Protein AF-A0A183T0L6-F1 (afdb_monomer_lite)

InterPro domains:
  IPR011990 Tetratricopeptide-like helical domain superfamily [G3DSA:1.25.40.10] (1-143)

Foldseek 3Di:
DLVVQLVVCVVPDDCLDPSNLVSLLVVLLVCLVVVNLVSSVVSLVSSLVSLVPDDDPDPVSVLVSLVSLLSSLLSQLVSCLSVVNNVRSVVSLVSSVVSLVVRDDDPVSNVVSVVSSVVSVVVSVVSNVVVVVVVVVPPPPPPD

Sequence (144 aa):
LLEAALATARRVYAPHHANCINLLADLANVESQLEMPKNARSRLKEAVDLIQSAVVASKSEKQQSDIALFNVYCQWALLEGNQGAFNSAKKYLNEAKLLSAHLPADADGQQRYQKQVADVEATLQRWQDMEAGFQELLVPNEEC

Organism: Schistocephalus solidus (NCBI:txid70667)

pLDDT: mean 91.48, std 9.96, range [44.66, 98.56]

Radius of gyration: 17.78 Å; chains: 1; bounding box: 47×24×64 Å

Secondary structure (DSSP, 8-state):
-HHHHHHHHHHHS-TTSHHHHHHHHHHHHHHHHTT-HHHHHHHHHHHHHHHHTS---SHHHHHHHHHHHHHHHHHHHHHHHTTT-HHHHHHHHHHHHHHHTT----HHHHHHHHHHHHHHHHHHHHHHHHHHHHHHHHS-----

Structure (mmCIF, N/CA/C/O backbone):
data_AF-A0A183T0L6-F1
#
_entry.id   AF-A0A183T0L6-F1
#
loop_
_atom_site.group_PDB
_atom_site.id
_atom_site.type_symbol
_atom_site.label_atom_id
_atom_site.label_alt_id
_atom_site.label_comp_id
_atom_site.label_asym_id
_atom_site.label_entity_id
_atom_site.label_seq_id
_atom_site.pdbx_PDB_ins_code
_atom_site.Cartn_x
_atom_site.Cartn_y
_atom_site.Cartn_z
_atom_site.occupancy
_atom_site.B_iso_or_equiv
_atom_site.auth_seq_id
_atom_site.auth_comp_id
_atom_site.auth_asym_id
_atom_site.auth_atom_id
_atom_site.pdbx_PDB_model_num
ATOM 1 N N . LEU A 1 1 ? -12.112 8.770 -13.124 1.00 84.62 1 LEU A N 1
ATOM 2 C CA . LEU A 1 1 ? -10.847 9.292 -13.701 1.00 84.62 1 LEU A CA 1
ATOM 3 C C . LEU A 1 1 ? -9.698 8.295 -13.538 1.00 84.62 1 LEU A C 1
ATOM 5 O O . LEU A 1 1 ? -9.123 7.924 -14.551 1.00 84.62 1 LEU A O 1
ATOM 9 N N . LEU A 1 2 ? -9.414 7.800 -12.324 1.00 91.81 2 LEU A N 1
ATOM 10 C CA . LEU A 1 2 ? -8.315 6.849 -12.080 1.00 91.81 2 LEU A CA 1
ATOM 11 C C . LEU A 1 2 ? -8.440 5.513 -12.842 1.00 91.81 2 LEU A C 1
ATOM 13 O O . LEU A 1 2 ? -7.460 5.073 -13.426 1.00 91.81 2 LEU A O 1
ATOM 17 N N . GLU A 1 3 ? -9.635 4.921 -12.947 1.00 94.12 3 GLU A N 1
ATOM 18 C CA . GLU A 1 3 ? -9.852 3.702 -13.760 1.00 94.12 3 GLU A CA 1
ATOM 19 C C . GLU A 1 3 ? -9.464 3.900 -15.234 1.00 94.12 3 GLU A C 1
ATOM 21 O O . GLU A 1 3 ? -8.772 3.081 -15.836 1.00 94.12 3 GLU A O 1
ATOM 26 N N . ALA A 1 4 ? -9.866 5.032 -15.822 1.00 95.56 4 ALA A N 1
ATOM 27 C CA . ALA A 1 4 ? -9.526 5.369 -17.201 1.00 95.56 4 ALA A CA 1
ATOM 28 C C . ALA A 1 4 ? -8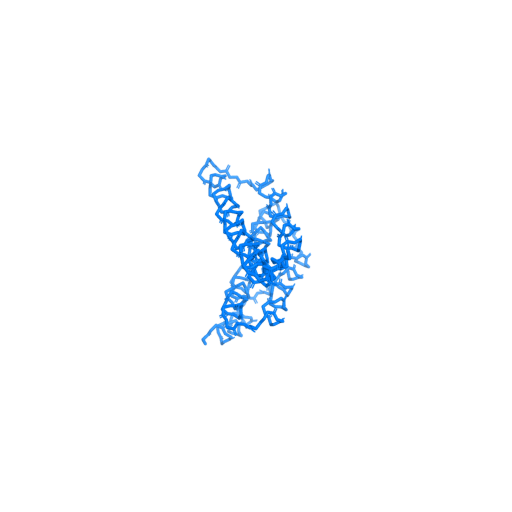.022 5.655 -17.363 1.00 95.56 4 ALA A C 1
ATOM 30 O O . ALA A 1 4 ? -7.427 5.283 -18.378 1.00 95.56 4 ALA A O 1
ATOM 31 N N . ALA A 1 5 ? -7.398 6.276 -16.357 1.00 95.62 5 ALA A N 1
ATOM 32 C CA . ALA A 1 5 ? -5.956 6.495 -16.323 1.00 95.62 5 ALA A CA 1
ATOM 33 C C . ALA A 1 5 ? -5.192 5.166 -16.248 1.00 95.62 5 ALA A C 1
ATOM 35 O O . ALA A 1 5 ? -4.261 4.967 -17.023 1.00 95.62 5 ALA A O 1
ATOM 36 N N . LEU A 1 6 ? -5.625 4.224 -15.403 1.00 96.19 6 LEU A N 1
ATOM 37 C CA . LEU A 1 6 ? -5.030 2.890 -15.300 1.00 96.19 6 LEU A CA 1
ATOM 38 C C . LEU A 1 6 ? -5.185 2.109 -16.608 1.00 96.19 6 LEU A C 1
ATOM 40 O O . LEU A 1 6 ? -4.216 1.534 -17.102 1.00 96.19 6 LEU A O 1
ATOM 44 N N . ALA A 1 7 ? -6.374 2.138 -17.214 1.00 96.69 7 ALA A N 1
ATOM 45 C CA . ALA A 1 7 ? -6.614 1.512 -18.511 1.00 96.69 7 ALA A CA 1
ATOM 46 C C . ALA A 1 7 ? -5.711 2.098 -19.610 1.00 96.69 7 ALA A C 1
ATOM 48 O O . ALA A 1 7 ? -5.208 1.363 -20.457 1.00 96.69 7 ALA A O 1
ATOM 49 N N . THR A 1 8 ? -5.477 3.411 -19.584 1.00 97.00 8 THR A N 1
ATOM 50 C CA . THR A 1 8 ? -4.579 4.088 -20.529 1.00 97.00 8 THR A CA 1
ATOM 51 C C . THR A 1 8 ? -3.121 3.718 -20.264 1.00 97.00 8 THR A C 1
ATOM 53 O O . THR A 1 8 ? -2.418 3.325 -21.190 1.00 97.00 8 THR A O 1
ATOM 56 N N . ALA A 1 9 ? -2.678 3.760 -19.006 1.00 95.88 9 ALA A N 1
ATOM 57 C CA . ALA A 1 9 ? -1.323 3.392 -18.608 1.00 95.88 9 ALA A CA 1
ATOM 58 C C . ALA A 1 9 ? -0.980 1.957 -19.030 1.00 95.88 9 ALA A C 1
ATOM 60 O O . ALA A 1 9 ? 0.080 1.733 -19.603 1.00 95.88 9 ALA A O 1
ATOM 61 N N . ARG A 1 10 ? -1.907 1.006 -18.859 1.00 96.56 10 ARG A N 1
ATOM 62 C CA . ARG A 1 10 ? -1.733 -0.402 -19.264 1.00 96.56 10 ARG A CA 1
ATOM 63 C C . ARG A 1 10 ? -1.609 -0.625 -20.770 1.00 96.56 10 ARG A C 1
ATOM 65 O O . ARG A 1 10 ? -1.148 -1.682 -21.183 1.00 96.56 10 ARG A O 1
ATOM 72 N N . ARG A 1 11 ? -2.026 0.336 -21.598 1.00 96.75 11 ARG A N 1
ATOM 73 C CA . ARG A 1 11 ? -1.819 0.280 -23.057 1.00 96.75 11 ARG A CA 1
ATOM 74 C C . ARG A 1 11 ? -0.427 0.752 -23.468 1.00 96.75 11 ARG A C 1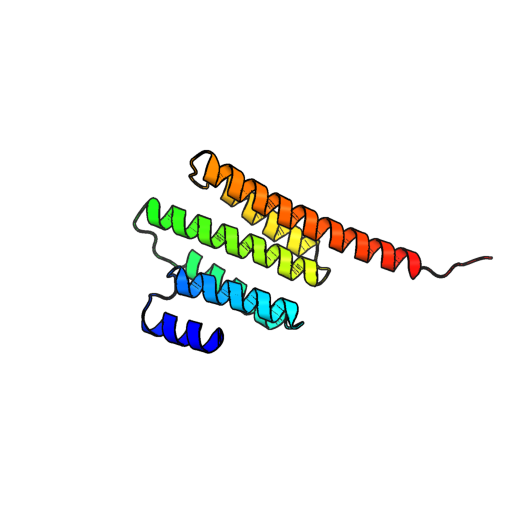
ATOM 76 O O . ARG A 1 11 ? 0.004 0.442 -24.571 1.00 96.75 11 ARG A O 1
ATOM 83 N N . VAL A 1 12 ? 0.236 1.530 -22.614 1.00 96.50 12 VAL A N 1
ATOM 84 C CA . VAL A 1 12 ? 1.509 2.199 -22.918 1.00 96.50 12 VAL A CA 1
ATOM 85 C C . VAL A 1 12 ? 2.677 1.525 -22.205 1.00 96.50 12 VAL A C 1
ATOM 87 O O . VAL A 1 12 ? 3.754 1.385 -22.777 1.00 96.50 12 VAL A O 1
ATOM 90 N N . TYR A 1 13 ? 2.471 1.107 -20.959 1.00 94.38 13 TYR A N 1
ATOM 91 C CA . TYR A 1 13 ? 3.514 0.594 -20.086 1.00 94.38 13 TYR A CA 1
ATOM 92 C C . TYR A 1 13 ? 3.353 -0.897 -19.810 1.00 94.38 13 TYR A C 1
ATOM 94 O O . TYR A 1 13 ? 2.246 -1.439 -19.817 1.00 94.38 13 TYR A O 1
ATOM 102 N N . ALA A 1 14 ? 4.472 -1.546 -19.480 1.00 91.88 14 ALA A N 1
ATOM 103 C CA . ALA A 1 14 ? 4.446 -2.892 -18.930 1.00 91.88 14 ALA A CA 1
ATOM 104 C C . ALA A 1 14 ? 3.613 -2.934 -17.627 1.00 91.88 14 ALA A C 1
ATOM 106 O O . ALA A 1 14 ? 3.587 -1.946 -16.885 1.00 91.88 14 ALA A O 1
ATOM 107 N N . PRO A 1 15 ? 2.965 -4.065 -17.296 1.00 91.44 15 PRO A N 1
ATOM 108 C CA . PRO A 1 15 ? 2.095 -4.157 -16.121 1.00 91.44 15 PRO A CA 1
ATOM 109 C C . PRO A 1 15 ? 2.759 -3.772 -14.788 1.00 91.44 15 PRO A C 1
ATOM 111 O O . PRO A 1 15 ? 2.128 -3.117 -13.965 1.00 91.44 15 PRO A O 1
ATOM 114 N N . HIS A 1 16 ? 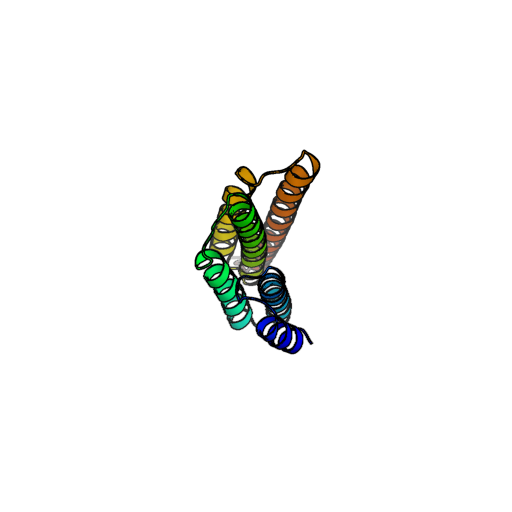4.036 -4.114 -14.596 1.00 91.62 16 HIS A N 1
ATOM 115 C CA . HIS A 1 16 ? 4.810 -3.814 -13.382 1.00 91.62 16 HIS A CA 1
ATOM 116 C C . HIS A 1 16 ? 5.413 -2.398 -13.363 1.00 91.62 16 HIS A C 1
ATOM 118 O O . HIS A 1 16 ? 6.122 -2.034 -12.428 1.00 91.62 16 HIS A O 1
ATOM 124 N N . HIS A 1 17 ? 5.173 -1.589 -14.398 1.00 92.38 17 HIS A N 1
ATOM 125 C CA . HIS A 1 17 ? 5.702 -0.233 -14.462 1.00 92.38 17 HIS A CA 1
ATOM 126 C C . HIS A 1 17 ? 5.146 0.626 -13.317 1.00 92.38 17 HIS A C 1
ATOM 128 O O . HIS A 1 17 ? 3.956 0.557 -13.004 1.00 92.38 17 HIS A O 1
ATOM 134 N N . ALA A 1 18 ? 5.982 1.502 -12.749 1.00 91.62 18 ALA A N 1
ATOM 135 C CA . ALA A 1 18 ? 5.649 2.308 -11.571 1.00 91.62 18 ALA A CA 1
ATOM 136 C C . ALA A 1 18 ? 4.312 3.063 -11.697 1.00 91.62 18 ALA A C 1
ATOM 138 O O . ALA A 1 18 ? 3.527 3.086 -10.758 1.00 91.62 18 ALA A O 1
ATOM 139 N N . ASN A 1 19 ? 3.999 3.614 -12.876 1.00 93.88 19 ASN A N 1
ATOM 140 C CA . ASN A 1 19 ? 2.712 4.283 -13.120 1.00 93.88 19 ASN A CA 1
ATOM 141 C C . ASN A 1 19 ? 1.497 3.359 -12.927 1.00 93.88 19 ASN A C 1
ATOM 143 O O . ASN A 1 19 ? 0.496 3.788 -12.362 1.00 93.88 19 ASN A O 1
ATOM 147 N N . CYS A 1 20 ? 1.569 2.103 -13.376 1.00 96.50 20 CYS A N 1
ATOM 148 C CA . CYS A 1 20 ? 0.488 1.132 -13.198 1.00 96.50 20 CYS A CA 1
ATOM 149 C C . CYS A 1 20 ? 0.305 0.786 -11.716 1.00 96.50 20 CYS A C 1
ATOM 151 O O . CYS A 1 20 ? -0.824 0.748 -11.231 1.00 96.50 20 CYS A O 1
ATOM 153 N N . ILE A 1 21 ? 1.415 0.584 -11.004 1.00 97.50 21 ILE A N 1
ATOM 154 C CA . ILE A 1 21 ? 1.421 0.277 -9.571 1.00 97.50 21 ILE A CA 1
ATOM 155 C C . ILE A 1 21 ? 0.862 1.443 -8.750 1.00 97.50 21 ILE A C 1
ATOM 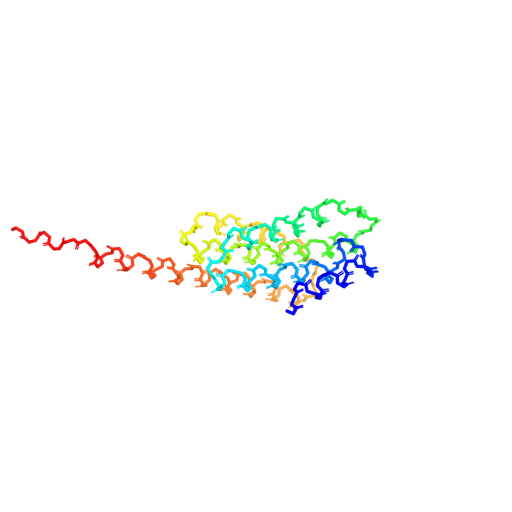157 O O . ILE A 1 21 ? -0.028 1.237 -7.931 1.00 97.50 21 ILE A O 1
ATOM 161 N N . ASN A 1 22 ? 1.322 2.668 -9.010 1.00 95.00 22 ASN A N 1
ATOM 162 C CA . ASN A 1 22 ? 0.850 3.860 -8.305 1.00 95.00 22 ASN A CA 1
ATOM 163 C C . ASN A 1 22 ? -0.648 4.092 -8.533 1.00 95.00 22 ASN A C 1
ATOM 165 O O . ASN A 1 22 ? -1.370 4.371 -7.587 1.00 95.00 22 ASN A O 1
ATOM 169 N N . LEU A 1 23 ? -1.144 3.893 -9.758 1.00 97.19 23 LEU A N 1
ATOM 170 C CA . LEU A 1 23 ? -2.573 4.032 -10.049 1.00 97.19 23 LEU A CA 1
ATOM 171 C C . LEU A 1 23 ? -3.434 2.967 -9.352 1.00 97.19 23 LEU A C 1
ATOM 173 O O . LEU A 1 23 ? -4.559 3.266 -8.959 1.00 97.19 23 LEU A O 1
ATOM 177 N N . LEU A 1 24 ? -2.928 1.740 -9.181 1.00 98.25 24 LEU A N 1
ATOM 178 C CA . LEU A 1 24 ? -3.603 0.708 -8.383 1.00 98.25 24 LEU A CA 1
ATOM 179 C C . LEU A 1 24 ? -3.666 1.092 -6.902 1.00 98.25 24 LEU A C 1
ATOM 181 O O . LEU A 1 24 ? -4.716 0.963 -6.279 1.00 98.25 24 LEU A O 1
ATOM 185 N N . ALA A 1 25 ? -2.557 1.592 -6.365 1.00 96.25 25 ALA A N 1
ATOM 186 C CA . ALA A 1 25 ? -2.454 2.133 -5.015 1.00 96.25 25 ALA A CA 1
ATOM 187 C C . ALA A 1 25 ? -3.434 3.305 -4.780 1.00 96.25 25 ALA A C 1
ATOM 189 O O . ALA A 1 25 ? -4.203 3.310 -3.818 1.00 96.25 25 ALA A O 1
ATOM 190 N N . ASP A 1 26 ? -3.483 4.263 -5.707 1.00 96.38 26 ASP A N 1
ATOM 191 C CA . ASP A 1 26 ? -4.394 5.408 -5.639 1.00 96.38 26 ASP A CA 1
ATOM 192 C C . ASP A 1 26 ? -5.866 4.977 -5.712 1.00 96.38 26 ASP A C 1
ATOM 194 O O . ASP A 1 26 ? -6.694 5.472 -4.944 1.00 96.38 26 ASP A O 1
ATOM 198 N N . LEU A 1 27 ? -6.198 4.027 -6.598 1.00 97.56 27 LEU A N 1
ATOM 199 C CA . LEU A 1 27 ? -7.535 3.431 -6.656 1.00 97.56 27 LEU A CA 1
ATOM 200 C C . LEU A 1 27 ? -7.898 2.762 -5.334 1.00 97.56 27 LEU A C 1
ATOM 202 O O . LEU A 1 27 ? -8.984 3.015 -4.821 1.00 97.56 27 LEU A O 1
ATOM 206 N N . ALA A 1 28 ? -6.989 1.978 -4.753 1.00 97.69 28 ALA A N 1
ATOM 207 C CA . ALA A 1 28 ? -7.232 1.311 -3.481 1.00 97.69 28 ALA A CA 1
ATOM 208 C C . ALA A 1 28 ? -7.519 2.301 -2.348 1.00 97.69 28 ALA A C 1
ATOM 210 O O . ALA A 1 28 ? -8.425 2.082 -1.546 1.00 97.69 28 ALA A O 1
ATOM 211 N N . ASN A 1 29 ? -6.772 3.404 -2.290 1.00 94.31 29 ASN A N 1
ATOM 212 C CA . ASN A 1 29 ? -6.991 4.450 -1.298 1.00 94.31 29 ASN A CA 1
ATOM 213 C C . ASN A 1 29 ? -8.376 5.101 -1.455 1.00 94.31 29 ASN A C 1
ATOM 215 O O . ASN A 1 29 ? -9.106 5.248 -0.475 1.00 94.31 29 ASN A O 1
ATOM 219 N N . VAL A 1 30 ? -8.768 5.445 -2.687 1.00 95.81 30 VAL A N 1
ATOM 220 C CA . VAL A 1 30 ? -10.100 6.006 -2.964 1.00 95.81 30 VAL A CA 1
ATOM 221 C C . VAL A 1 30 ? -11.200 5.000 -2.620 1.00 95.81 30 VAL A C 1
ATOM 223 O O . VAL A 1 30 ? -12.153 5.346 -1.930 1.00 95.81 30 VAL A O 1
ATOM 226 N N . GLU A 1 31 ? -11.060 3.745 -3.040 1.00 96.81 31 GLU A N 1
ATOM 227 C CA . GLU A 1 31 ? -12.018 2.677 -2.741 1.00 96.81 31 GLU A CA 1
ATOM 228 C C . GLU A 1 31 ? -12.128 2.408 -1.231 1.00 96.81 31 GLU A C 1
ATOM 230 O O . GLU A 1 31 ? -13.226 2.163 -0.738 1.00 96.81 31 GLU A O 1
ATOM 235 N N . SER A 1 32 ? -11.034 2.521 -0.470 1.00 94.00 32 SER A N 1
ATOM 236 C CA . SER A 1 32 ? -11.057 2.435 0.998 1.00 94.00 32 SER A CA 1
ATOM 237 C C . SER A 1 32 ? -11.902 3.543 1.627 1.00 94.00 32 SER A C 1
ATOM 239 O O . SER A 1 32 ? -12.687 3.278 2.534 1.00 94.00 32 SER A O 1
ATOM 241 N N . GLN A 1 33 ? -11.752 4.782 1.150 1.00 91.50 33 GLN A N 1
ATOM 242 C CA . GLN A 1 33 ? -12.500 5.943 1.654 1.00 91.50 33 GLN A CA 1
ATOM 243 C C . GLN A 1 33 ? -13.984 5.903 1.272 1.00 91.50 33 GLN A C 1
ATOM 245 O O . GLN A 1 33 ? -14.811 6.491 1.958 1.00 91.50 33 GLN A O 1
ATOM 250 N N . LEU A 1 34 ? -14.320 5.200 0.190 1.00 94.31 34 LEU A N 1
ATOM 251 C CA . LEU A 1 34 ? -15.694 4.968 -0.256 1.00 94.31 34 LEU A CA 1
ATOM 252 C C . LEU A 1 34 ? -16.327 3.713 0.370 1.00 94.31 34 LEU A C 1
ATOM 254 O O . LEU A 1 34 ? -17.340 3.235 -0.131 1.00 94.31 34 LEU A O 1
ATOM 258 N N . GLU A 1 35 ? -15.722 3.150 1.421 1.00 94.12 35 GLU A N 1
ATOM 259 C CA . GLU A 1 35 ? -16.191 1.931 2.095 1.00 94.12 35 GLU A CA 1
ATOM 260 C C . GLU A 1 35 ? -16.327 0.724 1.146 1.00 94.12 35 GLU A C 1
ATOM 262 O O . GLU A 1 35 ? -17.189 -0.144 1.296 1.00 94.12 35 GLU A O 1
ATOM 267 N N . MET A 1 36 ? -15.416 0.623 0.171 1.00 97.06 36 MET A N 1
ATOM 268 C CA . MET A 1 36 ? -15.304 -0.495 -0.772 1.00 97.06 36 MET A CA 1
ATOM 269 C C . MET A 1 36 ? -14.043 -1.339 -0.501 1.00 97.06 36 MET A C 1
ATOM 271 O O . MET A 1 36 ? -13.213 -1.543 -1.394 1.00 97.06 36 MET A O 1
ATOM 275 N N . PRO A 1 37 ? -13.873 -1.905 0.709 1.00 95.88 37 PRO A N 1
ATOM 276 C CA . PRO A 1 37 ? -12.626 -2.548 1.129 1.00 95.88 37 PRO A CA 1
ATOM 277 C C . PRO A 1 37 ? -12.281 -3.794 0.306 1.00 95.88 37 PRO A C 1
ATOM 279 O O . PRO A 1 37 ? -11.117 -4.163 0.187 1.00 95.88 37 PRO A O 1
ATOM 282 N N . LYS A 1 38 ? -13.278 -4.468 -0.282 1.00 97.50 38 LYS A N 1
ATOM 283 C CA . LYS A 1 38 ? -13.047 -5.622 -1.165 1.00 97.50 38 LYS A CA 1
ATOM 284 C C . LYS A 1 38 ? -12.331 -5.210 -2.450 1.00 97.50 38 LYS A C 1
ATOM 286 O O . LYS A 1 38 ? -11.391 -5.890 -2.855 1.00 97.50 38 LYS A O 1
ATOM 291 N N . ASN A 1 39 ? -12.747 -4.095 -3.047 1.00 97.81 39 ASN A N 1
ATOM 292 C CA . ASN A 1 39 ? -12.112 -3.570 -4.248 1.00 97.81 39 ASN A CA 1
ATOM 293 C C . ASN A 1 39 ? -10.700 -3.092 -3.912 1.00 97.81 39 ASN A C 1
ATOM 295 O O . ASN A 1 39 ? -9.751 -3.571 -4.528 1.00 97.81 39 ASN A O 1
ATOM 299 N N . ALA A 1 40 ? -10.554 -2.313 -2.834 1.00 98.12 40 ALA A N 1
ATOM 300 C CA . ALA A 1 40 ? -9.256 -1.812 -2.399 1.00 98.12 40 ALA A CA 1
ATOM 301 C C . ALA A 1 40 ? -8.243 -2.946 -2.164 1.00 98.12 40 ALA A C 1
ATOM 303 O O . ALA A 1 40 ? -7.124 -2.904 -2.679 1.00 98.12 40 ALA A O 1
ATOM 304 N N . ARG A 1 41 ? -8.652 -4.024 -1.477 1.00 98.38 41 ARG A N 1
ATOM 305 C CA . ARG A 1 41 ? -7.812 -5.222 -1.297 1.00 98.38 41 ARG A CA 1
ATOM 306 C C . ARG A 1 41 ? -7.451 -5.875 -2.627 1.00 98.38 41 ARG A C 1
ATOM 308 O O . ARG A 1 41 ? -6.313 -6.298 -2.799 1.00 98.38 41 ARG A O 1
ATOM 315 N N . SER A 1 42 ? -8.394 -5.959 -3.567 1.00 98.50 42 SER A N 1
ATOM 316 C CA . SER A 1 42 ? -8.127 -6.504 -4.901 1.00 98.50 42 SER A CA 1
ATOM 317 C C . SER A 1 42 ? -7.085 -5.674 -5.651 1.00 98.50 42 SER A C 1
ATOM 319 O O . SER A 1 42 ? -6.206 -6.252 -6.287 1.00 98.50 42 SER A O 1
ATOM 321 N N . ARG A 1 43 ? -7.147 -4.340 -5.557 1.00 98.12 43 ARG A N 1
ATOM 322 C CA . ARG A 1 43 ? -6.184 -3.433 -6.198 1.00 98.12 43 ARG A CA 1
ATOM 323 C C . ARG A 1 43 ? -4.787 -3.560 -5.602 1.00 98.12 43 ARG A C 1
ATOM 325 O O . ARG A 1 43 ? -3.822 -3.699 -6.350 1.00 98.12 43 ARG A O 1
ATOM 332 N N . LEU A 1 44 ? -4.675 -3.571 -4.273 1.00 98.50 44 LEU A N 1
ATOM 333 C CA . LEU A 1 44 ? -3.381 -3.741 -3.605 1.00 98.50 44 LEU A CA 1
ATOM 334 C C . LEU A 1 44 ? -2.797 -5.132 -3.857 1.00 98.50 44 LEU A C 1
ATOM 336 O O . LEU A 1 44 ? -1.600 -5.253 -4.106 1.00 98.50 44 LEU A O 1
ATOM 340 N N . LYS A 1 45 ? -3.637 -6.176 -3.867 1.00 98.56 45 LYS A N 1
ATOM 341 C CA . LYS A 1 45 ? -3.206 -7.529 -4.228 1.00 98.56 45 LYS A CA 1
ATOM 342 C C . LYS A 1 45 ? -2.637 -7.574 -5.641 1.00 98.56 45 LYS A C 1
ATOM 344 O O . LYS A 1 45 ? -1.550 -8.107 -5.835 1.00 98.56 45 LYS A O 1
ATOM 349 N N . GLU A 1 46 ? -3.352 -6.998 -6.601 1.00 98.31 46 GLU A N 1
ATOM 350 C CA . GLU A 1 46 ? -2.893 -6.917 -7.985 1.00 98.31 46 GLU A CA 1
ATOM 351 C C . GLU A 1 46 ? -1.551 -6.176 -8.078 1.00 98.31 46 GLU A C 1
ATOM 353 O O . GLU A 1 46 ? -0.642 -6.646 -8.757 1.00 98.31 46 GLU A O 1
ATOM 358 N N . ALA A 1 47 ? -1.382 -5.069 -7.348 1.00 98.12 47 ALA A N 1
ATOM 359 C CA . ALA A 1 47 ? -0.118 -4.338 -7.309 1.00 98.12 47 ALA A CA 1
ATOM 360 C C . ALA A 1 47 ? 1.039 -5.201 -6.772 1.00 98.12 47 ALA A C 1
ATOM 362 O O . ALA A 1 47 ? 2.096 -5.253 -7.398 1.00 98.12 47 ALA A O 1
ATOM 363 N N . VAL A 1 48 ? 0.838 -5.916 -5.658 1.00 97.94 48 VAL A N 1
ATOM 364 C CA . VAL A 1 48 ? 1.853 -6.826 -5.095 1.00 97.94 48 VAL A CA 1
ATOM 365 C C . VAL A 1 48 ? 2.204 -7.941 -6.080 1.00 97.94 48 VAL A C 1
ATOM 367 O O . VAL A 1 48 ? 3.385 -8.154 -6.350 1.00 97.94 48 VAL A O 1
ATOM 370 N N . ASP A 1 49 ? 1.200 -8.610 -6.654 1.00 97.81 49 ASP A N 1
ATOM 371 C CA . ASP A 1 49 ? 1.405 -9.723 -7.586 1.00 97.81 49 ASP A CA 1
ATOM 372 C C . ASP A 1 49 ? 2.184 -9.259 -8.838 1.00 97.81 49 ASP A C 1
ATOM 374 O O . ASP A 1 49 ? 3.083 -9.954 -9.319 1.00 97.81 49 ASP A O 1
ATOM 378 N N . LEU A 1 50 ? 1.898 -8.055 -9.348 1.00 96.94 50 LEU A N 1
ATOM 379 C CA . LEU A 1 50 ? 2.611 -7.461 -10.484 1.00 96.94 50 LEU A CA 1
ATOM 380 C C . LEU A 1 50 ? 4.070 -7.125 -10.162 1.00 96.94 50 LEU A C 1
ATOM 382 O O . LEU A 1 50 ? 4.938 -7.363 -11.000 1.00 96.94 50 LEU A O 1
ATOM 386 N N . ILE A 1 51 ? 4.353 -6.592 -8.971 1.00 95.88 51 ILE A N 1
ATOM 387 C CA . ILE A 1 51 ? 5.733 -6.283 -8.575 1.00 95.88 51 ILE A CA 1
ATOM 388 C C . ILE A 1 51 ? 6.530 -7.576 -8.367 1.00 95.88 51 ILE A C 1
ATOM 390 O O . ILE A 1 51 ? 7.650 -7.698 -8.852 1.00 95.88 51 ILE A O 1
ATOM 394 N N . GLN A 1 52 ? 5.949 -8.565 -7.684 1.00 93.94 52 GLN A N 1
ATOM 395 C CA . GLN A 1 52 ? 6.629 -9.825 -7.367 1.00 93.94 52 GLN A CA 1
ATOM 396 C C . GLN A 1 52 ? 6.858 -10.718 -8.592 1.00 93.94 52 GLN A C 1
ATOM 398 O O . GLN A 1 52 ? 7.817 -11.486 -8.618 1.00 93.94 52 GLN A O 1
ATOM 403 N N . SER A 1 53 ? 5.993 -10.629 -9.605 1.00 92.00 53 SER A N 1
ATOM 404 C CA . SER A 1 53 ? 6.144 -11.378 -10.860 1.00 92.00 53 SER A CA 1
ATOM 405 C C . SER A 1 53 ? 7.074 -10.705 -11.876 1.00 92.00 53 SER A C 1
ATOM 407 O O . SER A 1 53 ? 7.376 -11.303 -12.912 1.00 92.00 53 SER A O 1
ATOM 409 N N . ALA A 1 54 ? 7.543 -9.482 -11.608 1.00 90.56 54 ALA A N 1
ATOM 410 C CA . ALA A 1 54 ? 8.454 -8.782 -12.499 1.00 90.56 54 ALA A CA 1
ATOM 411 C C . ALA A 1 54 ? 9.819 -9.487 -12.566 1.00 90.56 54 ALA A C 1
ATOM 413 O O . ALA A 1 54 ? 10.419 -9.840 -11.549 1.00 90.56 54 ALA A O 1
ATOM 414 N N . VAL A 1 55 ? 10.342 -9.666 -13.781 1.00 83.38 55 VAL A N 1
ATOM 415 C CA . VAL A 1 55 ? 11.706 -10.170 -13.975 1.00 83.38 55 VAL A CA 1
ATOM 416 C C . VAL A 1 55 ? 12.681 -9.048 -13.641 1.00 83.38 55 VAL A C 1
ATOM 418 O O . VAL A 1 55 ? 12.768 -8.054 -14.355 1.00 83.38 55 VAL A O 1
ATOM 421 N N . VAL A 1 56 ? 13.423 -9.220 -12.553 1.00 83.06 56 VAL A N 1
ATOM 422 C CA . VAL A 1 56 ? 14.420 -8.254 -12.091 1.00 83.06 56 VAL A CA 1
ATOM 423 C C . VAL A 1 56 ? 15.766 -8.569 -12.741 1.00 83.06 56 VAL A C 1
ATOM 425 O O . VAL A 1 56 ? 16.413 -9.555 -12.385 1.00 83.06 56 VAL A O 1
ATOM 428 N N . ALA A 1 57 ? 16.198 -7.741 -13.695 1.00 83.25 57 ALA A N 1
ATOM 429 C CA . ALA A 1 57 ? 17.451 -7.943 -14.427 1.00 83.25 57 ALA A CA 1
ATOM 430 C C . ALA A 1 57 ? 18.653 -7.239 -13.770 1.00 83.25 57 ALA A C 1
ATOM 432 O O . ALA A 1 57 ? 19.806 -7.560 -14.062 1.00 83.25 57 ALA A O 1
ATOM 433 N N . SER A 1 58 ? 18.403 -6.294 -12.858 1.00 88.94 58 SER A N 1
ATOM 434 C CA . SER A 1 58 ? 19.434 -5.473 -12.225 1.00 88.94 58 SER A CA 1
ATOM 435 C C . SER A 1 58 ? 19.153 -5.163 -10.750 1.00 88.94 58 SER A C 1
ATOM 437 O O . SER A 1 58 ? 18.021 -5.205 -10.267 1.00 88.94 58 SER A O 1
ATOM 439 N N . LYS A 1 59 ? 20.206 -4.773 -10.016 1.00 86.50 59 LYS A N 1
ATOM 440 C CA . LYS A 1 59 ? 20.079 -4.288 -8.628 1.00 86.50 59 LYS A CA 1
ATOM 441 C C . LYS A 1 59 ? 19.193 -3.040 -8.521 1.00 86.50 59 LYS A C 1
ATOM 443 O O . LYS A 1 59 ? 18.495 -2.887 -7.527 1.00 86.50 59 LYS A O 1
ATOM 448 N N . SER A 1 60 ? 19.222 -2.167 -9.531 1.00 86.50 60 SER A N 1
ATOM 449 C CA . SER A 1 60 ? 18.424 -0.935 -9.546 1.00 86.50 60 SER A CA 1
ATOM 450 C C . SER A 1 60 ? 16.932 -1.228 -9.723 1.00 86.50 60 SER A C 1
ATOM 452 O O . SER A 1 60 ? 16.116 -0.675 -8.992 1.00 86.50 60 SER A O 1
ATOM 454 N N . GLU A 1 61 ? 16.567 -2.157 -10.609 1.00 87.56 61 GLU A N 1
ATOM 455 C CA . GLU A 1 61 ? 15.171 -2.599 -10.761 1.00 87.56 61 GLU A CA 1
ATOM 456 C C . GLU A 1 61 ? 14.666 -3.320 -9.511 1.00 87.56 61 GLU A C 1
ATOM 458 O O . GLU A 1 61 ? 13.516 -3.131 -9.108 1.00 87.56 61 GLU A O 1
ATOM 463 N N . LYS A 1 62 ? 15.537 -4.096 -8.848 1.00 88.88 62 LYS A N 1
ATOM 464 C CA . LYS A 1 62 ? 15.212 -4.707 -7.555 1.00 88.88 62 LYS A CA 1
ATOM 465 C C . LYS A 1 62 ? 14.852 -3.637 -6.531 1.00 88.88 62 LYS A C 1
ATOM 467 O O . LYS A 1 62 ? 13.799 -3.702 -5.914 1.00 88.88 62 LYS A O 1
ATOM 472 N N . GLN A 1 63 ? 15.702 -2.622 -6.412 1.00 88.88 63 GLN A N 1
ATOM 473 C CA . GLN A 1 63 ? 15.480 -1.507 -5.504 1.00 88.88 63 GLN A CA 1
ATOM 474 C C . GLN A 1 63 ? 14.168 -0.774 -5.809 1.00 88.88 63 GLN A C 1
ATOM 476 O O . GLN A 1 63 ? 13.419 -0.463 -4.891 1.00 88.88 63 GLN A O 1
ATOM 481 N N . GLN A 1 64 ? 13.862 -0.501 -7.079 1.00 88.56 64 GLN A N 1
ATOM 482 C CA . GLN A 1 64 ? 12.595 0.134 -7.456 1.00 88.56 64 GLN A CA 1
ATOM 483 C C . GLN A 1 64 ? 11.385 -0.728 -7.073 1.00 88.56 64 GLN A C 1
ATOM 485 O O . GLN A 1 64 ? 10.385 -0.199 -6.589 1.00 88.56 64 GLN A O 1
ATOM 490 N N . SER A 1 65 ? 11.500 -2.046 -7.238 1.00 91.88 65 SER A N 1
ATOM 491 C CA . SER A 1 65 ? 10.476 -3.012 -6.830 1.00 91.88 65 SER A CA 1
ATOM 492 C C . SER A 1 65 ? 10.290 -3.030 -5.309 1.00 91.88 65 SER A C 1
ATOM 494 O O . SER A 1 65 ? 9.159 -2.976 -4.834 1.00 91.88 65 SER A O 1
ATOM 496 N N . ASP A 1 66 ? 11.383 -3.010 -4.541 1.00 92.38 66 ASP A N 1
ATOM 497 C CA . ASP A 1 66 ? 11.346 -2.962 -3.075 1.00 92.38 66 ASP A CA 1
ATOM 498 C C . ASP A 1 66 ? 10.713 -1.647 -2.574 1.00 92.38 66 ASP A C 1
ATOM 500 O O . ASP A 1 66 ? 9.889 -1.666 -1.658 1.00 92.38 66 ASP A O 1
ATOM 504 N N . ILE A 1 67 ? 11.019 -0.505 -3.210 1.00 92.56 67 ILE A N 1
ATOM 505 C CA . ILE A 1 67 ? 10.387 0.796 -2.909 1.00 92.56 67 ILE A CA 1
ATOM 506 C C . ILE A 1 67 ? 8.885 0.751 -3.220 1.00 92.56 67 ILE A C 1
ATOM 508 O O . ILE A 1 67 ? 8.067 1.261 -2.449 1.00 92.56 67 ILE A O 1
ATOM 512 N N . ALA A 1 68 ? 8.500 0.155 -4.349 1.00 93.69 68 ALA A N 1
ATOM 513 C CA . ALA A 1 68 ? 7.100 0.017 -4.729 1.00 93.69 68 ALA A CA 1
ATOM 514 C C . ALA A 1 68 ? 6.333 -0.867 -3.731 1.00 93.69 68 ALA A C 1
ATOM 516 O O . ALA A 1 68 ? 5.279 -0.456 -3.243 1.00 93.69 68 ALA A O 1
ATOM 517 N N . LEU A 1 69 ? 6.888 -2.026 -3.357 1.00 95.81 69 LEU A N 1
ATOM 518 C CA . LEU A 1 69 ? 6.299 -2.916 -2.351 1.00 95.81 69 LEU A CA 1
ATOM 519 C C . LEU A 1 69 ? 6.170 -2.232 -0.990 1.00 95.81 69 LEU A C 1
ATOM 521 O O . LEU A 1 69 ? 5.124 -2.339 -0.355 1.00 95.81 69 LEU A O 1
ATOM 525 N N . PHE A 1 70 ? 7.189 -1.480 -0.568 1.00 96.44 70 PHE A N 1
ATOM 526 C CA . PHE A 1 70 ? 7.151 -0.706 0.671 1.00 96.44 70 PHE A CA 1
ATOM 527 C C . PHE A 1 70 ? 5.941 0.241 0.715 1.00 96.44 70 PHE A C 1
ATOM 529 O O . PHE A 1 70 ? 5.195 0.262 1.699 1.00 96.44 70 PHE A O 1
ATOM 536 N N . ASN A 1 71 ? 5.711 0.989 -0.368 1.00 95.50 71 ASN A N 1
ATOM 537 C CA . ASN A 1 71 ? 4.588 1.921 -0.455 1.00 95.50 71 ASN A CA 1
ATOM 538 C C . ASN A 1 71 ? 3.239 1.192 -0.451 1.00 95.50 71 ASN A C 1
ATOM 540 O O . ASN A 1 71 ? 2.327 1.599 0.271 1.00 95.50 71 ASN A O 1
ATOM 544 N N . VAL A 1 72 ? 3.125 0.098 -1.209 1.00 97.94 72 VAL A N 1
ATOM 545 C CA . VAL A 1 72 ? 1.904 -0.718 -1.265 1.00 97.94 72 VAL A CA 1
ATOM 546 C C . VAL A 1 72 ? 1.579 -1.310 0.109 1.00 97.94 72 VAL A C 1
ATOM 548 O O . VAL A 1 72 ? 0.426 -1.261 0.529 1.00 97.94 72 VAL A O 1
ATOM 551 N N . TYR A 1 73 ? 2.570 -1.793 0.862 1.00 98.38 73 TYR A N 1
ATOM 552 C CA . TYR A 1 73 ? 2.344 -2.318 2.210 1.00 98.38 73 TYR A CA 1
ATOM 553 C C . TYR A 1 73 ? 1.970 -1.246 3.236 1.00 98.38 73 TYR A C 1
ATOM 555 O O . TYR A 1 73 ? 1.109 -1.505 4.077 1.00 98.38 73 TYR A O 1
ATOM 563 N N . CYS A 1 74 ? 2.528 -0.034 3.145 1.00 98.06 74 CYS A N 1
ATOM 564 C CA . CYS A 1 74 ? 2.061 1.091 3.963 1.00 98.06 74 CYS A CA 1
ATOM 565 C C . CYS A 1 74 ? 0.568 1.372 3.726 1.00 98.06 74 CYS A C 1
ATOM 567 O O . CYS A 1 74 ? -0.195 1.542 4.676 1.00 98.06 74 CYS A O 1
ATOM 569 N N . GLN A 1 75 ? 0.136 1.383 2.463 1.00 97.81 75 GLN A N 1
ATOM 570 C CA . GLN A 1 75 ? -1.271 1.594 2.122 1.00 97.81 75 GLN A CA 1
ATOM 571 C C . GLN A 1 75 ? -2.159 0.421 2.534 1.00 97.81 75 GLN A C 1
ATOM 573 O O . GLN A 1 75 ? -3.274 0.636 3.002 1.00 97.81 75 GLN A O 1
ATOM 578 N N . TRP A 1 76 ? -1.665 -0.812 2.421 1.00 98.44 76 TRP A N 1
ATOM 579 C CA . TRP A 1 76 ? -2.395 -1.989 2.881 1.00 98.44 76 TRP A CA 1
ATOM 580 C C . TRP A 1 76 ? -2.617 -1.950 4.391 1.00 98.44 76 TRP A C 1
ATOM 582 O O . TRP A 1 76 ? -3.721 -2.215 4.862 1.00 98.44 76 TRP A O 1
ATOM 592 N N . ALA A 1 77 ? -1.600 -1.546 5.153 1.00 98.44 77 ALA A N 1
ATOM 593 C CA . ALA A 1 77 ? -1.735 -1.366 6.589 1.00 98.44 77 ALA A CA 1
ATOM 594 C C . ALA A 1 77 ? -2.863 -0.376 6.926 1.00 98.44 77 ALA A C 1
ATOM 596 O O . ALA A 1 77 ? -3.736 -0.694 7.732 1.00 98.44 77 ALA A O 1
ATOM 597 N N . LEU A 1 78 ? -2.895 0.779 6.252 1.00 97.88 78 LEU A N 1
ATOM 598 C CA . LEU A 1 78 ? -3.956 1.774 6.425 1.00 97.88 78 LEU A CA 1
ATOM 599 C C . LEU A 1 78 ? -5.339 1.239 6.030 1.00 97.88 78 LEU A C 1
ATOM 601 O O . LEU A 1 78 ? -6.297 1.454 6.766 1.00 97.88 78 LEU A O 1
ATOM 605 N N . LEU A 1 79 ? -5.448 0.510 4.916 1.00 97.88 79 LEU A N 1
ATOM 606 C CA . LEU A 1 79 ? -6.708 -0.100 4.485 1.00 97.88 79 LEU A CA 1
ATOM 607 C C . LEU A 1 79 ? -7.274 -1.036 5.557 1.00 97.88 79 LEU A C 1
ATOM 609 O O . LEU A 1 79 ? -8.450 -0.948 5.891 1.00 97.88 79 LEU A O 1
ATOM 613 N N . GLU A 1 80 ? -6.457 -1.935 6.102 1.00 97.69 80 GLU A N 1
ATOM 614 C CA . GLU A 1 80 ? -6.927 -2.892 7.109 1.00 97.69 80 GLU A CA 1
ATOM 615 C C . GLU A 1 80 ? -7.231 -2.199 8.442 1.00 97.69 80 GLU A C 1
ATOM 617 O O . GLU A 1 80 ? -8.214 -2.541 9.096 1.00 97.69 80 GLU A O 1
ATOM 622 N N . GLY A 1 81 ? -6.444 -1.185 8.818 1.00 96.31 81 GLY A N 1
ATOM 623 C CA . GLY A 1 81 ? -6.706 -0.364 10.001 1.00 96.31 81 GLY A CA 1
ATOM 624 C C . GLY A 1 81 ? -8.034 0.383 9.914 1.00 96.31 81 GLY A C 1
ATOM 625 O O . GLY A 1 81 ? -8.809 0.366 10.863 1.00 96.31 81 GLY A O 1
ATOM 626 N N . ASN A 1 82 ? -8.350 0.939 8.744 1.00 94.19 82 ASN A N 1
ATOM 627 C CA . ASN A 1 82 ? -9.631 1.592 8.466 1.00 94.19 82 ASN A CA 1
ATOM 628 C C . ASN A 1 82 ? -10.833 0.624 8.520 1.00 94.19 82 ASN A C 1
ATOM 630 O O . ASN A 1 82 ? -11.979 1.042 8.417 1.00 94.19 82 ASN A O 1
ATOM 634 N N . GLN A 1 83 ? -10.590 -0.683 8.623 1.00 94.56 83 GLN A N 1
ATOM 635 C CA . GLN A 1 83 ? -11.617 -1.720 8.742 1.00 94.56 83 GLN A CA 1
ATOM 636 C C . GLN A 1 83 ? -11.646 -2.358 10.141 1.00 94.56 83 GLN A C 1
ATOM 638 O O . GLN A 1 83 ? -12.261 -3.410 10.304 1.00 94.56 83 GLN A O 1
ATOM 643 N N . GLY A 1 84 ? -10.924 -1.793 11.118 1.00 94.88 84 GLY A N 1
ATOM 644 C CA . GLY A 1 84 ? -10.755 -2.372 12.460 1.00 94.88 84 GLY A CA 1
ATOM 645 C C . GLY A 1 84 ? -9.892 -3.644 12.483 1.00 94.88 84 GLY A C 1
ATOM 646 O O . GLY A 1 84 ? -9.686 -4.274 13.519 1.00 94.88 84 GLY A O 1
ATOM 647 N N . ALA A 1 85 ? -9.326 -4.056 11.343 1.00 96.50 85 ALA A N 1
ATOM 648 C CA . ALA A 1 85 ? -8.525 -5.269 11.221 1.00 96.50 85 ALA A CA 1
ATOM 649 C C . ALA A 1 85 ? -7.061 -5.023 11.638 1.00 96.50 85 ALA A C 1
ATOM 651 O O . ALA A 1 85 ? -6.126 -5.310 10.886 1.00 96.50 85 ALA A O 1
ATOM 652 N N . PHE A 1 86 ? -6.833 -4.512 12.853 1.00 96.69 86 PHE A N 1
ATOM 653 C CA . PHE A 1 86 ? -5.514 -4.040 13.305 1.00 96.69 86 PHE A CA 1
ATOM 654 C C . PHE A 1 86 ? -4.418 -5.113 13.323 1.00 96.69 86 PHE A C 1
ATOM 656 O O . PHE A 1 86 ? -3.256 -4.810 13.060 1.00 96.69 86 PHE A O 1
ATOM 663 N N . ASN A 1 87 ? -4.765 -6.385 13.544 1.00 96.88 87 ASN A N 1
ATOM 664 C CA . ASN A 1 87 ? -3.803 -7.488 13.420 1.00 96.88 87 ASN A CA 1
ATOM 665 C C . ASN A 1 87 ? -3.275 -7.624 11.982 1.00 96.88 87 ASN A C 1
ATOM 667 O O . ASN A 1 87 ? -2.078 -7.819 11.764 1.00 96.88 87 ASN A O 1
ATOM 671 N N . SER A 1 88 ? -4.167 -7.482 10.999 1.00 97.75 88 SER A N 1
ATOM 672 C CA . SER A 1 88 ? -3.823 -7.485 9.575 1.00 97.75 88 SER A CA 1
ATOM 673 C C . SER A 1 88 ? -3.043 -6.218 9.208 1.00 97.75 88 SER A C 1
ATOM 675 O O . SER A 1 88 ? -1.998 -6.300 8.565 1.00 97.75 88 SER A O 1
ATOM 677 N N . ALA A 1 89 ? -3.465 -5.056 9.718 1.00 98.19 89 ALA A N 1
ATOM 678 C CA . ALA A 1 89 ? -2.758 -3.790 9.530 1.00 98.19 89 ALA A CA 1
ATOM 679 C C . ALA A 1 89 ? -1.302 -3.857 10.020 1.00 98.19 89 ALA A C 1
ATOM 681 O O . ALA A 1 89 ? -0.371 -3.514 9.289 1.00 98.19 89 ALA A O 1
ATOM 682 N N . LYS A 1 90 ? -1.091 -4.382 11.234 1.00 98.12 90 LYS A N 1
ATOM 683 C CA . LYS A 1 90 ? 0.235 -4.561 11.836 1.00 98.12 90 LYS A CA 1
ATOM 684 C C . LYS A 1 90 ? 1.109 -5.522 11.037 1.00 98.12 90 LYS A C 1
ATOM 686 O O . LYS A 1 90 ? 2.306 -5.275 10.904 1.00 98.12 90 LYS A O 1
ATOM 691 N N . LYS A 1 91 ? 0.529 -6.589 10.476 1.00 98.31 91 LYS A N 1
ATOM 692 C CA . LYS A 1 91 ? 1.250 -7.501 9.579 1.00 98.31 91 LYS A CA 1
ATOM 693 C C . LYS A 1 91 ? 1.843 -6.734 8.393 1.00 98.31 91 LYS A C 1
ATOM 695 O O . LYS A 1 91 ? 3.047 -6.812 8.182 1.00 98.31 91 LYS A O 1
ATOM 700 N N . TYR A 1 92 ? 1.039 -5.963 7.662 1.00 98.31 92 TYR A N 1
ATOM 701 C CA . TYR A 1 92 ? 1.532 -5.224 6.493 1.00 98.31 92 TYR A CA 1
ATOM 702 C C . TYR A 1 92 ? 2.482 -4.081 6.862 1.00 98.31 92 TYR A C 1
ATOM 704 O O . TYR A 1 92 ? 3.468 -3.858 6.165 1.00 98.31 92 TYR A O 1
ATOM 712 N N . LEU A 1 93 ? 2.264 -3.408 7.995 1.00 98.12 93 LEU A N 1
ATOM 713 C CA . LEU A 1 93 ? 3.220 -2.419 8.492 1.00 98.12 93 LEU A CA 1
ATOM 714 C C . LEU A 1 93 ? 4.583 -3.055 8.813 1.00 98.12 93 LEU A C 1
ATOM 716 O O . LEU A 1 93 ? 5.618 -2.444 8.554 1.00 98.12 93 LEU A O 1
ATOM 720 N N . ASN A 1 94 ? 4.608 -4.286 9.332 1.00 97.94 94 ASN A N 1
ATOM 721 C CA . ASN A 1 94 ? 5.856 -5.013 9.561 1.00 97.94 94 ASN A CA 1
ATOM 722 C C . ASN A 1 94 ? 6.563 -5.375 8.248 1.00 97.94 94 ASN A C 1
ATOM 724 O O . ASN A 1 94 ? 7.777 -5.217 8.170 1.00 97.94 94 ASN A O 1
ATOM 728 N N . GLU A 1 95 ? 5.832 -5.787 7.210 1.00 97.00 95 GLU A N 1
ATOM 729 C CA . GLU A 1 95 ? 6.413 -6.009 5.875 1.00 97.00 95 GLU A CA 1
ATOM 730 C C . GLU A 1 95 ? 7.047 -4.720 5.319 1.00 97.00 95 GLU A C 1
ATOM 732 O O . GLU A 1 95 ? 8.171 -4.732 4.817 1.00 97.00 95 GLU A O 1
ATOM 737 N N . ALA A 1 96 ? 6.377 -3.572 5.486 1.00 96.94 96 ALA A N 1
ATOM 738 C CA . ALA A 1 96 ? 6.940 -2.273 5.119 1.00 96.94 96 ALA A CA 1
ATOM 739 C C . ALA A 1 96 ? 8.202 -1.931 5.940 1.00 96.94 96 ALA A C 1
ATOM 741 O O . ALA A 1 96 ? 9.197 -1.470 5.381 1.00 96.94 96 ALA A O 1
ATOM 742 N N . LYS A 1 97 ? 8.203 -2.193 7.254 1.00 95.56 97 LYS A N 1
ATOM 743 C CA . LYS A 1 97 ? 9.375 -1.996 8.132 1.00 95.56 97 LYS A CA 1
ATOM 744 C C . LYS A 1 97 ? 10.568 -2.867 7.718 1.00 95.56 97 LYS A C 1
ATOM 746 O O . LYS A 1 97 ? 11.702 -2.397 7.747 1.00 95.56 97 LYS A O 1
ATOM 751 N N . LEU A 1 98 ? 10.324 -4.117 7.320 1.00 94.00 98 LEU A N 1
ATOM 752 C CA . LEU A 1 98 ? 11.375 -5.016 6.834 1.00 94.00 98 LEU A CA 1
ATOM 753 C C . LEU A 1 98 ? 11.993 -4.498 5.534 1.00 94.00 98 LEU A C 1
ATOM 755 O O . LEU A 1 98 ? 13.215 -4.472 5.404 1.00 94.00 98 LEU A O 1
ATOM 759 N N . LEU A 1 99 ? 11.166 -4.034 4.595 1.00 92.38 99 LEU A N 1
ATOM 760 C CA . LEU A 1 99 ? 11.661 -3.464 3.344 1.00 92.38 99 LEU A CA 1
ATOM 761 C C . LEU A 1 99 ? 12.469 -2.188 3.583 1.00 92.38 99 LEU A C 1
ATOM 763 O O . LEU A 1 99 ? 13.575 -2.074 3.061 1.00 92.38 99 LEU A O 1
ATOM 767 N N . SER A 1 100 ? 11.974 -1.257 4.407 1.00 90.19 100 SER A N 1
ATOM 768 C CA . SER A 1 100 ? 12.643 0.032 4.639 1.00 90.19 100 SER A CA 1
ATOM 769 C C . SER A 1 100 ? 14.023 -0.084 5.294 1.00 90.19 100 SER A C 1
ATOM 771 O O . SER A 1 100 ? 14.856 0.802 5.111 1.00 90.19 100 SER A O 1
ATOM 773 N N . ALA A 1 101 ? 14.314 -1.185 5.993 1.00 84.75 101 ALA A N 1
ATOM 774 C CA . ALA A 1 101 ? 15.649 -1.478 6.517 1.00 84.75 101 ALA A CA 1
ATOM 775 C C . ALA A 1 101 ? 16.682 -1.802 5.418 1.00 84.75 101 ALA A C 1
ATOM 777 O O . ALA A 1 101 ? 17.887 -1.704 5.650 1.00 84.75 101 ALA A O 1
ATOM 778 N N . HIS A 1 102 ? 16.218 -2.201 4.232 1.00 80.38 102 HIS A N 1
ATOM 779 C CA . HIS A 1 102 ? 17.049 -2.615 3.099 1.00 80.38 102 HIS A CA 1
ATOM 780 C C . HIS A 1 102 ? 16.975 -1.651 1.908 1.00 80.38 102 HIS A C 1
ATOM 782 O O . HIS A 1 102 ? 17.693 -1.846 0.924 1.00 80.38 102 HIS A O 1
ATOM 788 N N . LEU A 1 103 ? 16.138 -0.611 1.989 1.00 84.19 103 LEU A N 1
ATOM 789 C CA . LEU A 1 103 ? 16.037 0.402 0.948 1.00 84.19 103 LEU A CA 1
ATOM 790 C C . LEU A 1 103 ? 17.306 1.266 0.924 1.00 84.19 103 LEU A C 1
ATOM 792 O O . LEU A 1 103 ? 17.700 1.814 1.952 1.00 84.19 103 LEU A O 1
ATOM 796 N N . PRO A 1 104 ? 17.956 1.427 -0.239 1.00 70.44 104 PRO A N 1
ATOM 797 C CA . PRO A 1 104 ? 19.092 2.321 -0.366 1.00 70.44 104 PRO A CA 1
ATOM 798 C C . PRO A 1 104 ? 18.597 3.753 -0.277 1.00 70.44 104 PRO A C 1
ATOM 800 O O . PRO A 1 104 ? 17.684 4.156 -1.006 1.00 70.44 104 PRO A O 1
ATOM 803 N N . ALA A 1 105 ? 19.222 4.518 0.601 1.00 66.44 105 ALA A N 1
ATOM 804 C CA . ALA A 1 105 ? 18.922 5.916 0.754 1.00 66.44 105 ALA A CA 1
ATOM 805 C C . ALA A 1 105 ? 20.182 6.684 1.145 1.00 66.44 105 ALA A C 1
ATOM 807 O O . ALA A 1 105 ? 21.000 6.218 1.941 1.00 66.44 105 ALA A O 1
ATOM 808 N N . ASP A 1 106 ? 20.310 7.881 0.586 1.00 75.75 106 ASP A N 1
ATOM 809 C CA . ASP A 1 106 ? 20.986 8.959 1.293 1.00 75.75 106 ASP A CA 1
ATOM 810 C C . ASP A 1 106 ? 20.224 9.267 2.600 1.00 75.75 106 ASP A C 1
ATOM 812 O O . ASP A 1 106 ? 19.152 8.715 2.873 1.00 75.75 106 ASP A O 1
ATOM 816 N N . ALA A 1 107 ? 20.786 10.117 3.461 1.00 66.06 107 ALA A N 1
ATOM 817 C CA . ALA A 1 107 ? 20.165 10.426 4.752 1.00 66.06 107 ALA A CA 1
ATOM 818 C C . ALA A 1 107 ? 18.686 10.864 4.611 1.00 66.06 107 ALA A C 1
ATOM 820 O O . ALA A 1 107 ? 17.845 10.474 5.426 1.00 66.06 107 ALA A O 1
ATOM 821 N N . ASP A 1 108 ? 18.362 11.577 3.529 1.00 79.06 108 ASP A N 1
ATOM 822 C CA . ASP A 1 108 ? 17.029 12.107 3.242 1.00 79.06 108 ASP A CA 1
ATOM 823 C C . ASP A 1 108 ? 16.018 11.004 2.894 1.00 79.06 108 ASP A C 1
ATOM 825 O O . ASP A 1 108 ? 14.889 11.003 3.400 1.00 79.06 108 ASP A O 1
ATOM 829 N N . GLY A 1 109 ? 16.406 10.020 2.074 1.00 83.44 109 GLY A N 1
ATOM 830 C CA . GLY A 1 109 ? 15.533 8.891 1.755 1.00 83.44 109 GLY A CA 1
ATOM 831 C C . GLY A 1 109 ? 15.229 8.018 2.979 1.00 83.44 109 GLY A C 1
ATOM 832 O O . GLY A 1 109 ? 14.082 7.610 3.168 1.00 83.44 109 GLY A O 1
ATOM 833 N N . GLN A 1 110 ? 16.210 7.794 3.863 1.00 84.69 110 GLN A N 1
ATOM 834 C CA . GLN A 1 110 ? 16.011 6.956 5.047 1.00 84.69 110 GLN A CA 1
ATOM 835 C C . GLN A 1 110 ? 15.064 7.635 6.032 1.00 84.69 110 GLN A C 1
ATOM 837 O O . GLN A 1 110 ? 14.138 7.005 6.552 1.00 84.69 110 GLN A O 1
ATOM 842 N N . GLN A 1 111 ? 15.251 8.941 6.234 1.00 89.19 111 GLN A N 1
ATOM 843 C CA . GLN A 1 111 ? 14.355 9.751 7.048 1.00 89.19 111 GLN A CA 1
ATOM 844 C C . GLN A 1 111 ? 12.930 9.746 6.481 1.00 89.19 111 GLN A C 1
ATOM 846 O O . GLN A 1 111 ? 11.967 9.638 7.243 1.00 89.19 111 GLN A O 1
ATOM 851 N N . ARG A 1 112 ? 12.771 9.810 5.152 1.00 91.81 112 ARG A N 1
ATOM 852 C CA . ARG A 1 112 ? 11.457 9.732 4.500 1.00 91.81 112 ARG A CA 1
ATOM 853 C C . ARG A 1 112 ? 10.745 8.410 4.793 1.00 91.81 112 ARG A C 1
ATOM 855 O O . ARG A 1 112 ? 9.575 8.442 5.174 1.00 91.81 112 ARG A O 1
ATOM 862 N N . TYR A 1 113 ? 11.417 7.268 4.638 1.00 92.94 113 TYR A N 1
ATOM 863 C CA . TYR A 1 113 ? 10.793 5.961 4.885 1.00 92.94 113 TYR A CA 1
ATOM 864 C C . TYR A 1 113 ? 10.435 5.766 6.360 1.00 92.94 113 TYR A C 1
ATOM 866 O O . TYR A 1 113 ? 9.337 5.303 6.670 1.00 92.94 113 TYR A O 1
ATOM 874 N N . GLN A 1 114 ? 11.320 6.175 7.274 1.00 92.19 114 GLN A N 1
ATOM 875 C CA . GLN A 1 114 ? 11.052 6.137 8.714 1.00 92.19 114 GLN A CA 1
ATOM 876 C C . GLN A 1 114 ? 9.853 7.005 9.090 1.00 92.19 114 GLN A C 1
ATOM 878 O O . GLN A 1 114 ? 8.976 6.554 9.824 1.00 92.19 114 GLN A O 1
ATOM 883 N N . LYS A 1 115 ? 9.786 8.225 8.547 1.00 95.00 115 LYS A N 1
ATOM 884 C CA . LYS A 1 115 ? 8.658 9.127 8.769 1.00 95.00 115 LYS A CA 1
ATOM 885 C C . LYS A 1 115 ? 7.350 8.515 8.271 1.00 95.00 115 LYS A C 1
ATOM 887 O O . LYS A 1 115 ? 6.381 8.501 9.012 1.00 95.00 115 LYS A O 1
ATOM 892 N N . GLN A 1 116 ? 7.332 7.953 7.063 1.00 96.12 116 GLN A N 1
ATOM 893 C CA . GLN A 1 116 ? 6.128 7.330 6.508 1.00 96.12 116 GLN A CA 1
ATOM 894 C C . GLN A 1 116 ? 5.640 6.148 7.357 1.00 96.12 116 GLN A C 1
ATOM 896 O O . GLN A 1 116 ? 4.448 6.039 7.627 1.00 96.12 116 GLN A O 1
ATOM 901 N N . VAL A 1 117 ? 6.552 5.291 7.823 1.00 97.06 117 VAL A N 1
ATOM 902 C CA . VAL A 1 117 ? 6.216 4.200 8.750 1.00 97.06 117 VAL A CA 1
ATOM 903 C C . VAL A 1 117 ? 5.642 4.746 10.058 1.00 97.06 117 VAL A C 1
ATOM 905 O O . VAL A 1 117 ? 4.622 4.241 10.521 1.00 97.06 117 VAL A O 1
ATOM 908 N N . ALA A 1 118 ? 6.268 5.774 10.638 1.00 97.44 118 ALA A N 1
ATOM 909 C CA . ALA A 1 118 ? 5.811 6.391 11.881 1.00 97.44 118 ALA A CA 1
ATOM 910 C C . ALA A 1 118 ? 4.430 7.050 11.728 1.00 97.44 118 ALA A C 1
ATOM 912 O O . ALA A 1 118 ? 3.582 6.903 12.605 1.00 97.44 118 ALA A O 1
ATOM 913 N N . ASP A 1 119 ? 4.174 7.716 10.600 1.00 98.25 119 ASP A N 1
ATOM 914 C CA . ASP A 1 119 ? 2.885 8.341 10.294 1.00 98.25 119 ASP A CA 1
ATOM 915 C C . ASP A 1 119 ? 1.770 7.283 10.172 1.00 98.25 119 ASP A C 1
ATOM 917 O O . ASP A 1 119 ? 0.668 7.469 10.701 1.00 98.25 119 ASP A O 1
ATOM 921 N N . VAL A 1 120 ? 2.055 6.143 9.525 1.00 98.19 120 VAL A N 1
ATOM 922 C CA . VAL A 1 120 ? 1.121 5.006 9.448 1.00 98.19 120 VAL A CA 1
ATOM 923 C C . VAL A 1 120 ? 0.884 4.413 10.836 1.00 98.19 120 VAL A C 1
ATOM 925 O O . VAL A 1 120 ? -0.264 4.241 11.231 1.00 98.19 120 VAL A O 1
ATOM 928 N N . GLU A 1 121 ? 1.941 4.153 11.605 1.00 98.31 121 GLU A N 1
ATOM 929 C CA . GLU A 1 121 ? 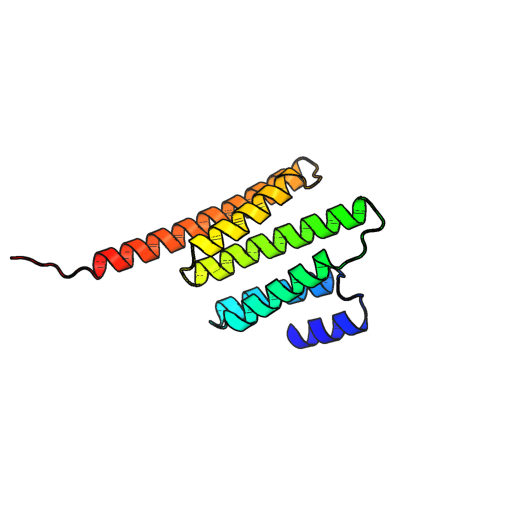1.851 3.601 12.962 1.00 98.31 121 GLU A CA 1
ATOM 930 C C . GLU A 1 121 ? 1.016 4.490 13.893 1.00 98.31 121 GLU A C 1
ATOM 932 O O . GLU A 1 121 ? 0.093 4.006 14.546 1.00 98.31 121 GLU A O 1
ATOM 937 N N . ALA A 1 122 ? 1.261 5.803 13.885 1.00 98.31 122 ALA A N 1
ATOM 938 C CA . ALA A 1 122 ? 0.501 6.771 14.671 1.00 98.31 122 ALA A CA 1
ATOM 939 C C . ALA A 1 122 ? -0.971 6.871 14.235 1.00 98.31 122 ALA A C 1
ATOM 941 O O . ALA A 1 122 ? -1.855 7.144 15.050 1.00 98.31 122 ALA A O 1
ATOM 942 N N . THR A 1 123 ? -1.249 6.673 12.946 1.00 97.94 123 THR A N 1
ATOM 943 C CA . THR A 1 123 ? -2.620 6.646 12.422 1.00 97.94 123 THR A CA 1
ATOM 944 C C . THR A 1 123 ? -3.359 5.396 12.890 1.00 97.94 123 THR A C 1
ATOM 946 O O . THR A 1 123 ? -4.459 5.513 13.426 1.00 97.94 123 THR A O 1
ATOM 949 N N . LEU A 1 124 ? -2.731 4.223 12.770 1.00 97.94 124 LEU A N 1
ATOM 950 C CA . LEU A 1 124 ? -3.298 2.959 13.242 1.00 97.94 124 LEU A CA 1
ATOM 951 C C . LEU A 1 124 ? -3.558 2.981 14.749 1.00 97.94 124 LEU A C 1
ATOM 953 O O . LEU A 1 124 ? -4.636 2.577 15.172 1.00 97.94 124 LEU A O 1
ATOM 957 N N . GLN A 1 125 ? -2.610 3.496 15.539 1.00 97.62 125 GLN A N 1
ATOM 958 C CA . GLN A 1 125 ? -2.775 3.607 16.988 1.00 97.62 125 GLN A CA 1
ATOM 959 C C . GLN A 1 125 ? -3.973 4.490 17.344 1.00 97.62 125 GLN A C 1
ATOM 961 O O . GLN A 1 125 ? -4.819 4.077 18.128 1.00 97.62 125 GLN A O 1
ATOM 966 N N . ARG A 1 126 ? -4.108 5.662 16.707 1.00 97.50 126 ARG A N 1
ATOM 967 C CA . ARG A 1 126 ? -5.269 6.539 16.926 1.00 97.50 126 ARG A CA 1
ATOM 968 C C . ARG A 1 126 ? -6.591 5.846 16.627 1.00 97.50 126 ARG A C 1
ATOM 970 O O . ARG A 1 126 ? -7.529 5.989 17.401 1.00 97.50 126 ARG A O 1
ATOM 977 N N . TRP A 1 127 ? -6.685 5.135 15.506 1.00 96.31 127 TRP A N 1
ATOM 978 C CA . TRP A 1 127 ? -7.910 4.414 15.154 1.00 96.31 127 TRP A CA 1
ATOM 979 C C . TRP A 1 127 ? -8.216 3.295 16.147 1.00 96.31 127 TRP A C 1
ATOM 981 O O . TRP A 1 127 ? -9.369 3.130 16.532 1.00 96.31 127 TRP A O 1
ATOM 991 N N . GLN A 1 128 ? -7.192 2.578 16.605 1.00 95.94 128 GLN A N 1
ATOM 992 C CA . GLN A 1 128 ? -7.347 1.523 17.599 1.00 95.94 128 GLN A CA 1
ATOM 993 C C . GLN A 1 128 ? -7.802 2.069 18.958 1.00 95.94 128 GLN A C 1
ATOM 995 O O . GLN A 1 128 ? -8.705 1.499 19.566 1.00 95.94 128 GLN A O 1
ATOM 1000 N N . ASP A 1 129 ? -7.235 3.191 19.406 1.00 95.12 129 ASP A N 1
ATOM 1001 C CA . ASP A 1 129 ? -7.637 3.858 20.650 1.00 95.12 129 ASP A CA 1
ATOM 1002 C C . ASP A 1 129 ? -9.082 4.371 20.566 1.00 95.12 129 ASP A C 1
ATOM 1004 O O . ASP A 1 129 ? -9.847 4.251 21.522 1.00 95.12 129 ASP A O 1
ATOM 1008 N N . MET A 1 130 ? -9.485 4.906 19.406 1.00 93.06 130 MET A N 1
ATOM 1009 C CA . MET A 1 130 ? -10.870 5.317 19.163 1.00 93.06 130 MET A CA 1
ATOM 1010 C C . MET A 1 130 ? -11.835 4.128 19.227 1.00 93.06 130 MET A C 1
ATOM 1012 O O . MET A 1 130 ? -12.876 4.237 19.871 1.00 93.06 130 MET A O 1
ATOM 1016 N N . GLU A 1 131 ? -11.507 2.999 18.590 1.00 89.75 131 GLU A N 1
ATOM 1017 C CA . GLU A 1 131 ? -12.350 1.797 18.633 1.00 89.75 131 GLU A CA 1
ATOM 1018 C C . GLU A 1 131 ? -12.466 1.235 20.057 1.00 89.75 131 GLU A C 1
ATOM 1020 O O . GLU A 1 131 ? -13.569 0.901 20.492 1.00 89.75 131 GLU A O 1
ATOM 1025 N N . ALA A 1 132 ? -11.366 1.211 20.817 1.00 88.50 132 ALA A N 1
ATOM 1026 C CA . ALA A 1 132 ? -11.375 0.799 22.220 1.00 88.50 132 ALA A CA 1
ATOM 1027 C C . ALA A 1 132 ? -12.259 1.716 23.085 1.00 88.50 132 ALA A C 1
ATOM 1029 O O . ALA A 1 132 ? -13.107 1.226 23.829 1.00 88.50 132 ALA A O 1
ATOM 1030 N N . GLY A 1 133 ? -12.139 3.039 22.928 1.00 89.19 133 GLY A N 1
ATOM 1031 C CA . GLY A 1 133 ? -12.968 4.002 23.658 1.00 89.19 133 GLY A CA 1
ATOM 1032 C C . GLY A 1 133 ? -14.464 3.874 23.346 1.00 89.19 133 GLY A C 1
ATOM 1033 O O . GLY A 1 133 ? -15.297 4.005 24.241 1.00 89.19 133 GLY A O 1
ATOM 1034 N N . PHE A 1 134 ? -14.834 3.560 22.098 1.00 84.50 134 PHE A N 1
ATOM 1035 C CA . PHE A 1 134 ? -16.230 3.260 21.763 1.00 84.50 134 PHE A CA 1
ATOM 1036 C C . PHE A 1 134 ? -16.720 1.964 22.412 1.00 84.50 134 PHE A C 1
ATOM 1038 O O . PHE A 1 134 ? -17.860 1.918 22.868 1.00 84.50 134 PHE A O 1
ATOM 1045 N N . GLN A 1 135 ? -15.885 0.924 22.481 1.00 80.31 135 GLN A N 1
ATOM 1046 C CA . GLN A 1 135 ? -16.257 -0.329 23.141 1.00 80.31 135 GLN A CA 1
ATOM 1047 C C . GLN A 1 135 ? -16.486 -0.139 24.644 1.00 80.31 135 GLN A C 1
ATOM 1049 O O . GLN A 1 135 ? -17.459 -0.677 25.166 1.00 80.31 135 GLN A O 1
ATOM 1054 N N . GLU A 1 136 ? -15.663 0.668 25.320 1.00 77.12 136 GLU A N 1
ATOM 1055 C CA . GLU A 1 136 ? -15.839 0.999 26.743 1.00 77.12 136 GLU A CA 1
ATOM 1056 C C . GLU A 1 136 ? -17.163 1.730 27.016 1.00 77.12 136 GLU A C 1
ATOM 1058 O O . GLU A 1 136 ? -17.841 1.426 27.994 1.00 77.12 136 GLU A O 1
ATOM 1063 N N . LEU A 1 137 ? -17.580 2.639 26.126 1.00 77.12 137 LEU A N 1
ATOM 1064 C CA . LEU A 1 137 ? -18.861 3.355 26.229 1.00 77.12 137 LEU A CA 1
ATOM 1065 C C . LEU A 1 137 ? -20.091 2.473 25.958 1.00 77.12 137 LEU A C 1
ATOM 1067 O O . LEU A 1 137 ? -21.204 2.845 26.329 1.00 77.12 137 LEU A O 1
ATOM 1071 N N . LEU A 1 138 ? -19.910 1.340 25.274 1.00 73.06 138 LEU A N 1
ATOM 1072 C CA . LEU A 1 138 ? -20.978 0.392 24.945 1.00 73.06 138 LEU A CA 1
ATOM 1073 C C . LEU A 1 138 ? -21.159 -0.701 26.005 1.00 73.06 138 LEU A C 1
ATOM 1075 O O . LEU A 1 138 ? -22.130 -1.457 25.918 1.00 73.06 138 LEU A O 1
ATOM 1079 N N . VAL A 1 139 ? -20.266 -0.799 26.998 1.00 64.06 139 VAL A N 1
ATOM 1080 C CA . VAL A 1 139 ? -20.478 -1.681 28.151 1.00 64.06 139 VAL A CA 1
ATOM 1081 C C . VAL A 1 139 ? -21.644 -1.101 28.958 1.00 64.06 13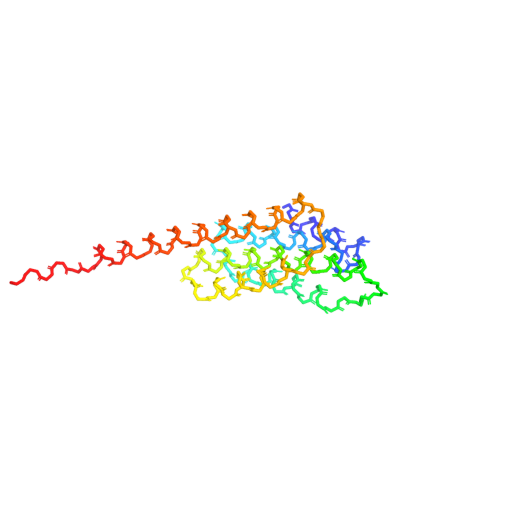9 VAL A C 1
ATOM 1083 O O . VAL A 1 139 ? -21.552 0.044 29.403 1.00 64.06 139 VAL A O 1
ATOM 1086 N N . PRO A 1 140 ? -22.762 -1.831 29.138 1.00 58.84 140 PRO A N 1
ATOM 1087 C CA . PRO A 1 140 ? -23.843 -1.353 29.984 1.00 58.84 140 PRO A CA 1
ATOM 1088 C C . PRO A 1 140 ? -23.275 -1.079 31.375 1.00 58.84 140 PRO A C 1
ATOM 1090 O O . PRO A 1 140 ? -22.570 -1.929 31.919 1.00 58.84 140 PRO A O 1
ATOM 1093 N N . ASN A 1 141 ? -23.595 0.080 31.956 1.00 59.31 141 ASN A N 1
ATOM 1094 C CA . ASN A 1 141 ? -23.489 0.261 33.399 1.00 59.31 141 ASN A CA 1
ATOM 1095 C C . ASN A 1 141 ? -24.388 -0.806 34.042 1.00 59.31 141 ASN A C 1
ATOM 1097 O O . ASN A 1 141 ? -25.580 -0.580 34.247 1.00 59.31 141 ASN A O 1
ATOM 1101 N N . GLU A 1 142 ? -23.842 -1.986 34.333 1.00 57.19 142 GLU A N 1
ATOM 1102 C CA . GLU A 1 142 ? -24.424 -2.895 35.311 1.00 57.19 142 GLU A CA 1
ATOM 1103 C C . GLU A 1 142 ? -24.170 -2.282 36.691 1.00 57.19 142 GLU A C 1
ATOM 1105 O O . GLU A 1 142 ? -23.321 -2.718 37.463 1.00 57.19 142 GLU A O 1
ATOM 1110 N N . GLU A 1 143 ? -24.892 -1.198 36.973 1.00 51.31 143 GLU A N 1
ATOM 1111 C CA . GLU A 1 143 ? -25.157 -0.768 38.336 1.00 51.31 143 GLU A CA 1
ATOM 1112 C C . GLU A 1 143 ? -26.164 -1.768 38.930 1.00 51.31 143 GLU A C 1
ATOM 1114 O O . GLU A 1 143 ? -27.359 -1.726 38.628 1.00 51.31 143 GLU A O 1
ATOM 1119 N N . CYS A 1 144 ? -25.655 -2.706 39.734 1.00 44.66 144 CYS A N 1
ATOM 1120 C CA . CYS A 1 144 ? -26.405 -3.428 40.765 1.00 44.66 144 CYS A CA 1
ATOM 1121 C C . CYS A 1 144 ? -25.894 -3.011 42.144 1.00 44.66 144 CYS A C 1
ATOM 1123 O O . CYS A 1 144 ? -24.656 -3.031 42.340 1.00 44.66 144 CYS A O 1
#